Protein AF-A0A218V4H1-F1 (afdb_monomer)

Foldseek 3Di:
DDDDDDDDDDDDDDPPPPPPPLAFQAAQQLAGPVPRQNAALLLDRPDCADAQQDPPNRGNRYDPDGSGRHRDHDAFDADPVGHTPHGNPDDGDD

Secondary structure (DSSP, 8-state):
-----------SS-----------SB-TTS-BTTT-----TT--TT-S--SPPPTTT--TT--SS--TT-S----EEE-TT--EEEE-SS----

Structure (mmCIF, N/CA/C/O backbone):
data_AF-A0A218V4H1-F1
#
_entry.id   AF-A0A218V4H1-F1
#
loop_
_atom_site.group_PDB
_atom_site.id
_atom_site.type_symbol
_atom_site.label_atom_id
_atom_site.label_alt_id
_atom_site.label_comp_id
_atom_site.label_asym_id
_atom_site.label_entity_id
_atom_site.label_seq_id
_atom_site.pdbx_PDB_ins_code
_atom_site.Cartn_x
_atom_site.Cartn_y
_atom_site.Cartn_z
_atom_site.occupancy
_atom_site.B_iso_or_equiv
_atom_site.auth_seq_id
_atom_site.auth_comp_id
_atom_site.auth_asym_id
_atom_site.auth_atom_id
_atom_site.pdbx_PDB_model_num
ATOM 1 N N . MET A 1 1 ? 17.890 29.615 19.972 1.00 42.19 1 MET A N 1
ATOM 2 C CA . MET A 1 1 ? 17.080 30.598 19.223 1.00 42.19 1 MET A CA 1
ATOM 3 C C . MET A 1 1 ? 17.108 30.210 17.755 1.00 42.19 1 MET A C 1
ATOM 5 O O . MET A 1 1 ? 18.153 30.319 17.139 1.00 42.19 1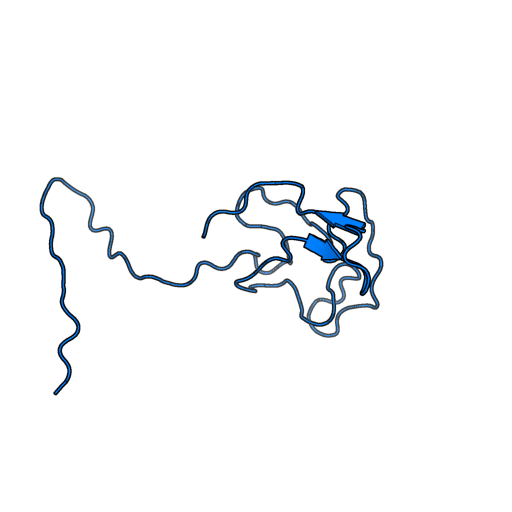 MET A O 1
ATOM 9 N N . SER A 1 2 ? 16.011 29.703 17.206 1.00 39.88 2 SER A N 1
ATOM 10 C CA . SER A 1 2 ? 15.840 29.601 15.754 1.00 39.88 2 SER A CA 1
ATOM 11 C C . SER A 1 2 ? 14.354 29.782 15.490 1.00 39.88 2 SER A C 1
ATOM 13 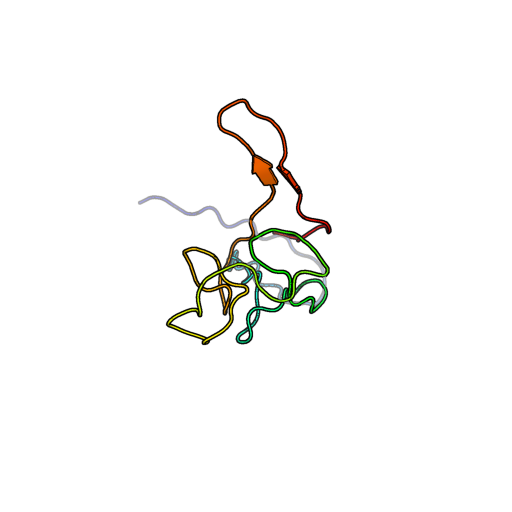O O . SER A 1 2 ? 13.531 28.945 15.853 1.00 39.88 2 SER A O 1
ATOM 15 N N . GLN A 1 3 ? 14.017 30.987 15.050 1.00 38.38 3 GLN A N 1
ATOM 16 C CA . GLN A 1 3 ? 12.659 31.488 14.923 1.00 38.38 3 GLN A CA 1
ATOM 17 C C . GLN A 1 3 ? 12.025 30.861 13.676 1.00 38.38 3 GLN A C 1
ATOM 19 O O . GLN A 1 3 ? 12.455 31.134 12.556 1.00 38.38 3 GLN A O 1
ATOM 24 N N . MET A 1 4 ? 10.994 30.032 13.858 1.00 43.66 4 MET A N 1
ATOM 25 C CA . MET A 1 4 ? 10.107 29.637 12.765 1.00 43.66 4 MET A CA 1
ATOM 26 C C . MET A 1 4 ? 9.312 30.868 12.326 1.00 43.66 4 MET A C 1
ATOM 28 O O . MET A 1 4 ? 8.497 31.403 13.078 1.00 43.66 4 MET A O 1
ATOM 32 N N . LYS A 1 5 ? 9.593 31.349 11.113 1.00 45.22 5 LYS A N 1
ATOM 33 C CA . LYS A 1 5 ? 8.923 32.509 10.526 1.00 45.22 5 LYS A CA 1
ATOM 34 C C . LYS A 1 5 ? 7.483 32.144 10.169 1.00 45.22 5 LYS A C 1
ATOM 36 O O . LYS A 1 5 ? 7.237 31.382 9.240 1.00 45.22 5 LYS A O 1
ATOM 41 N N . GLN A 1 6 ? 6.548 32.716 10.918 1.00 41.06 6 GLN A N 1
ATOM 42 C CA . GLN A 1 6 ? 5.118 32.719 10.630 1.00 41.06 6 GLN A CA 1
ATOM 43 C C . GLN A 1 6 ? 4.861 33.668 9.453 1.00 41.06 6 GLN A C 1
ATOM 45 O O . GLN A 1 6 ? 5.302 34.816 9.479 1.00 41.06 6 GLN A O 1
ATOM 50 N N . LYS A 1 7 ? 4.153 33.209 8.420 1.00 42.56 7 LYS A N 1
ATOM 51 C CA . LYS A 1 7 ? 3.569 34.096 7.408 1.00 42.56 7 LYS A CA 1
ATOM 52 C C . LYS A 1 7 ? 2.067 34.135 7.643 1.00 42.56 7 LYS A C 1
ATOM 54 O O . LYS A 1 7 ? 1.367 33.163 7.385 1.00 42.56 7 LYS A O 1
ATOM 59 N N . PHE A 1 8 ? 1.615 35.252 8.199 1.00 40.75 8 PHE A N 1
ATOM 60 C CA . PHE A 1 8 ? 0.211 35.600 8.359 1.00 40.75 8 PHE A CA 1
ATOM 61 C C . PHE A 1 8 ? -0.220 36.304 7.071 1.00 40.75 8 PHE A C 1
ATOM 63 O O . PHE A 1 8 ? 0.390 37.306 6.700 1.00 40.75 8 PHE A O 1
ATOM 70 N N . PHE A 1 9 ? -1.229 35.788 6.377 1.00 41.28 9 PHE A N 1
ATOM 71 C CA . PHE A 1 9 ? -1.870 36.523 5.290 1.00 41.28 9 PHE A CA 1
ATOM 72 C C . PHE A 1 9 ? -3.364 36.609 5.587 1.00 41.28 9 PHE A C 1
ATOM 74 O O . PHE A 1 9 ? -4.005 35.606 5.895 1.00 41.28 9 PHE A O 1
ATOM 81 N N . TYR A 1 10 ? -3.873 37.837 5.594 1.00 35.72 10 TYR A N 1
ATOM 82 C CA . TYR A 1 10 ? -5.249 38.184 5.918 1.00 35.72 10 TYR A CA 1
ATOM 83 C C . TYR A 1 10 ? -6.040 38.299 4.618 1.00 35.72 10 TYR A C 1
ATOM 85 O O . TYR A 1 10 ? -5.656 39.098 3.775 1.00 35.72 10 TYR A O 1
ATOM 93 N N . GLU A 1 11 ? -7.123 37.529 4.487 1.00 39.81 11 GLU A N 1
ATOM 94 C CA . GLU A 1 11 ? -8.437 38.038 4.070 1.00 39.81 11 GLU A CA 1
ATOM 95 C C . GLU A 1 11 ? -9.518 36.936 4.159 1.00 39.81 11 GLU A C 1
ATOM 97 O O . GLU A 1 11 ? -9.386 35.849 3.611 1.00 39.81 11 GLU A O 1
ATOM 102 N N . SER A 1 12 ? -10.615 37.267 4.854 1.00 44.97 12 SER A N 1
ATOM 103 C CA . SER A 1 12 ? -11.971 36.708 4.683 1.00 44.97 12 SER A CA 1
ATOM 104 C C . SER A 1 12 ? -12.284 35.256 5.131 1.00 44.97 12 SER A C 1
ATOM 106 O O . SER A 1 12 ? -12.345 34.322 4.344 1.00 44.97 12 SER A O 1
ATOM 108 N N . LYS A 1 13 ? -12.704 35.126 6.403 1.00 47.12 13 LYS A N 1
ATOM 109 C CA . LYS A 1 13 ? -13.811 34.256 6.893 1.00 47.12 13 LYS A CA 1
ATOM 110 C C . LYS A 1 13 ? -13.717 32.713 6.922 1.00 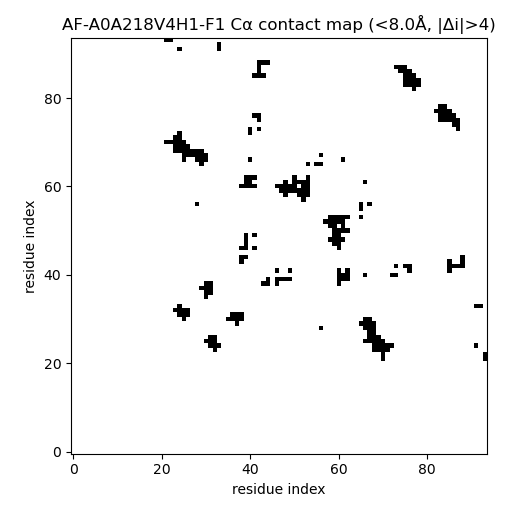47.12 13 LYS A C 1
ATOM 112 O O . LYS A 1 13 ? -14.750 32.076 7.091 1.00 47.12 13 LYS A O 1
ATOM 117 N N . THR A 1 14 ? -12.537 32.103 6.999 1.00 43.56 14 THR A N 1
ATOM 118 C CA . THR A 1 14 ? -12.407 30.761 7.618 1.00 43.56 14 THR A CA 1
ATOM 119 C C . THR A 1 14 ? -11.011 30.586 8.200 1.00 43.56 14 THR A C 1
ATOM 121 O O . THR A 1 14 ? -10.023 30.773 7.499 1.00 43.56 14 THR A O 1
ATOM 124 N N . ILE A 1 15 ? -10.914 30.236 9.484 1.00 45.72 15 ILE A N 1
ATOM 125 C CA . ILE A 1 15 ? -9.644 29.921 10.150 1.00 45.72 15 ILE A CA 1
ATOM 126 C C . ILE A 1 15 ? -9.159 28.564 9.611 1.00 45.72 15 ILE A C 1
ATOM 128 O O . ILE A 1 15 ? -9.397 27.523 10.216 1.00 45.72 15 ILE A O 1
ATOM 132 N N . PHE A 1 16 ? -8.501 28.554 8.451 1.00 45.06 16 PHE A N 1
ATOM 133 C CA . PHE A 1 16 ? -7.678 27.421 8.036 1.00 45.06 16 PHE A CA 1
ATOM 134 C C . PHE A 1 16 ? -6.310 27.585 8.688 1.00 45.06 16 PHE A C 1
ATOM 136 O O . PHE A 1 16 ? -5.419 28.263 8.180 1.00 45.06 16 PHE A O 1
ATOM 143 N N . 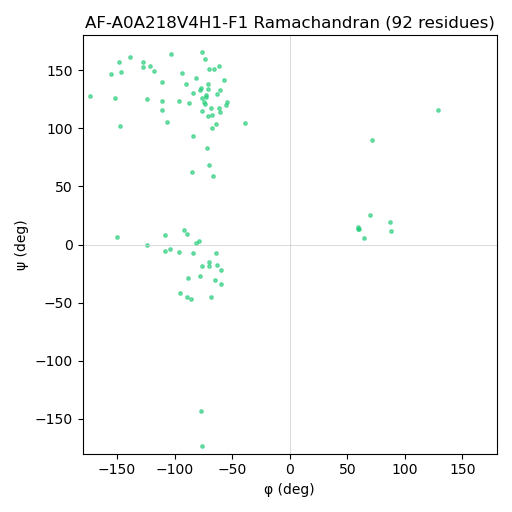VAL A 1 17 ? -6.146 26.966 9.857 1.00 49.44 17 VAL A N 1
ATOM 144 C CA . VAL A 1 17 ? -4.811 26.697 10.383 1.00 49.44 17 VAL A CA 1
ATOM 145 C C . VAL A 1 17 ? -4.165 25.726 9.396 1.00 49.44 17 VAL A C 1
ATOM 147 O O . VAL A 1 17 ? -4.511 24.546 9.391 1.00 49.44 17 VAL A O 1
ATOM 150 N N . LEU A 1 18 ? -3.249 26.202 8.547 1.00 54.59 18 LEU A N 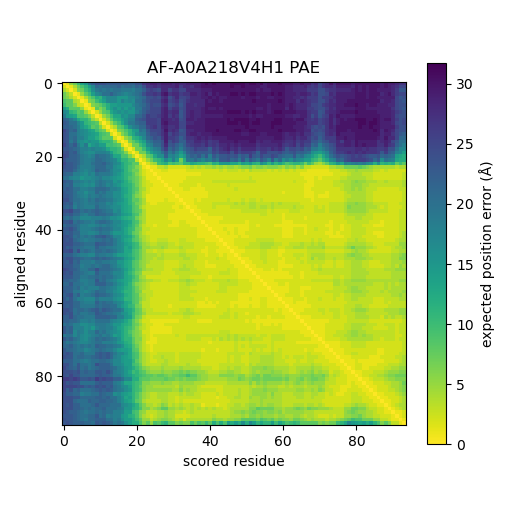1
ATOM 151 C CA . LEU A 1 18 ? -2.366 25.339 7.757 1.00 54.59 18 LEU A CA 1
ATOM 152 C C . LEU A 1 18 ? -1.362 24.671 8.705 1.00 54.59 18 LEU A C 1
ATOM 154 O O . LEU A 1 18 ? -0.164 24.946 8.707 1.00 54.59 18 LEU A O 1
ATOM 158 N N . PHE A 1 19 ? -1.872 23.773 9.547 1.00 47.00 19 PHE A N 1
ATOM 159 C CA . PHE A 1 19 ? -1.090 22.647 10.007 1.00 47.00 19 PHE A CA 1
ATOM 160 C C . PHE A 1 19 ? -0.733 21.877 8.742 1.00 47.00 19 PHE A C 1
ATOM 162 O O . PHE A 1 19 ? -1.610 21.275 8.127 1.00 47.00 19 PHE A O 1
ATOM 169 N N . HIS A 1 20 ? 0.548 21.826 8.391 1.00 51.72 20 HIS A N 1
ATOM 170 C CA . HIS A 1 20 ? 1.081 20.765 7.541 1.00 51.72 20 HIS A CA 1
ATOM 171 C C . HIS A 1 20 ? 1.008 19.434 8.322 1.00 51.72 20 HIS A C 1
ATOM 173 O O . HIS A 1 20 ? 2.008 18.785 8.635 1.00 51.72 20 HIS A O 1
ATOM 179 N N . ARG A 1 21 ? -0.204 19.037 8.734 1.00 52.12 21 ARG A N 1
ATOM 180 C CA . ARG A 1 21 ? -0.504 17.675 9.151 1.00 52.12 21 ARG A CA 1
ATOM 181 C C . ARG A 1 21 ? -0.365 16.894 7.867 1.00 52.12 21 ARG A C 1
ATOM 183 O O . ARG A 1 21 ? -1.280 16.939 7.063 1.00 52.12 21 ARG A O 1
ATOM 190 N N . SER A 1 22 ? 0.777 16.224 7.702 1.00 58.12 22 SER A N 1
ATOM 191 C CA . SER A 1 22 ? 0.944 15.146 6.725 1.00 58.12 22 SER A CA 1
ATOM 192 C C . SER A 1 22 ? -0.361 14.349 6.724 1.00 58.12 22 SER A C 1
ATOM 194 O O . SER A 1 22 ? -0.721 13.715 7.733 1.00 58.12 22 SER A O 1
ATOM 196 N N . THR A 1 23 ? -1.146 14.561 5.670 1.00 79.88 23 THR A N 1
ATOM 197 C CA . THR A 1 23 ? -2.497 14.036 5.587 1.00 79.88 23 THR A CA 1
ATOM 198 C C . THR A 1 23 ? -2.324 12.540 5.393 1.00 79.88 23 THR A C 1
ATOM 200 O O . THR A 1 23 ? -1.432 12.076 4.679 1.00 79.88 23 THR A O 1
ATOM 203 N N . LYS A 1 24 ? -3.077 11.742 6.149 1.00 90.50 24 LYS A N 1
ATOM 204 C CA . LYS A 1 24 ? -3.081 10.302 5.888 1.00 90.50 24 LYS A CA 1
ATOM 205 C C . LYS A 1 24 ? -3.496 10.122 4.428 1.00 90.50 24 LYS A C 1
ATOM 207 O O . LYS A 1 24 ? -4.354 10.859 3.961 1.00 90.50 24 LYS A O 1
ATOM 212 N N . LYS A 1 25 ? -2.898 9.171 3.722 1.00 93.31 25 LYS A N 1
ATOM 213 C CA . LYS A 1 25 ? -3.326 8.829 2.358 1.00 93.31 25 LYS A CA 1
ATOM 214 C C . LYS A 1 25 ? -4.413 7.775 2.386 1.00 93.31 25 LYS A C 1
ATOM 216 O O . LYS A 1 25 ? -5.283 7.770 1.528 1.00 93.31 25 LYS A O 1
ATOM 221 N N . TYR A 1 26 ? -4.391 6.946 3.425 1.00 95.31 26 TYR A N 1
ATOM 222 C CA . TYR A 1 26 ? -5.332 5.863 3.626 1.00 95.31 26 TYR A CA 1
ATOM 223 C C . TYR A 1 26 ? -6.160 6.039 4.900 1.00 95.31 26 TYR A C 1
ATOM 225 O O . TYR A 1 26 ? -5.693 6.576 5.913 1.00 95.31 26 TYR A O 1
ATOM 233 N N . ASP A 1 27 ? -7.383 5.527 4.861 1.00 94.19 27 ASP A N 1
ATOM 234 C CA . ASP A 1 27 ? -8.287 5.421 5.994 1.00 94.19 27 ASP A CA 1
ATOM 235 C C . ASP A 1 27 ? -7.897 4.263 6.940 1.00 94.19 27 ASP A C 1
ATOM 237 O O . ASP A 1 27 ? -6.856 3.610 6.807 1.00 94.19 27 ASP A O 1
ATOM 241 N N . LYS A 1 28 ? -8.744 3.988 7.936 1.00 95.31 28 LYS A N 1
ATOM 242 C CA . LYS A 1 28 ? -8.530 2.889 8.893 1.00 95.31 28 LYS A CA 1
ATOM 243 C C . LYS A 1 28 ? -8.691 1.487 8.289 1.00 95.31 28 LYS A C 1
ATOM 245 O O . LYS A 1 28 ? -8.215 0.532 8.894 1.00 95.31 28 LYS A O 1
ATOM 250 N N . HIS A 1 29 ? -9.340 1.361 7.137 1.00 94.56 29 HIS A N 1
ATOM 251 C CA . HIS A 1 29 ? -9.570 0.106 6.424 1.00 94.56 29 HIS A CA 1
ATOM 252 C C . HIS A 1 29 ? -8.534 -0.151 5.320 1.00 94.56 29 HIS A C 1
ATOM 254 O O . HIS A 1 29 ? -8.511 -1.243 4.763 1.00 94.56 29 HIS A O 1
ATOM 260 N N . GLY A 1 30 ? -7.650 0.814 5.050 1.00 94.44 30 GLY A N 1
ATOM 261 C CA . GLY A 1 30 ? -6.661 0.725 3.979 1.00 94.44 30 GLY A CA 1
ATOM 262 C C . GLY A 1 30 ? -7.189 1.212 2.630 1.00 94.44 30 GLY A C 1
ATOM 263 O O . GLY A 1 30 ? -6.593 0.888 1.616 1.00 94.44 30 GLY A O 1
ATOM 264 N N . ARG A 1 31 ? -8.268 1.998 2.598 1.00 95.69 31 ARG A N 1
ATOM 265 C CA . ARG A 1 31 ? -8.782 2.659 1.388 1.00 95.69 31 ARG A CA 1
ATOM 266 C C . ARG A 1 31 ? -8.218 4.058 1.259 1.00 95.69 31 ARG A C 1
ATOM 268 O O . ARG A 1 31 ? -7.968 4.713 2.269 1.00 95.69 31 ARG A O 1
ATOM 275 N N . LEU A 1 32 ? -8.015 4.518 0.038 1.00 94.31 32 LEU A N 1
ATOM 276 C CA . LEU A 1 32 ? -7.471 5.846 -0.218 1.00 94.31 32 LEU A CA 1
ATOM 277 C C . LEU A 1 32 ? -8.473 6.940 0.113 1.00 94.31 32 LEU A C 1
ATOM 279 O O . LEU A 1 32 ? -9.638 6.846 -0.237 1.00 94.31 32 LEU A O 1
ATOM 283 N N . LEU A 1 33 ? -8.010 8.017 0.739 1.00 92.88 33 LEU A N 1
ATOM 284 C CA . LEU A 1 33 ? -8.886 9.121 1.133 1.00 92.88 33 LEU A CA 1
ATOM 285 C C . LEU A 1 33 ? -9.301 10.025 -0.031 1.00 92.88 33 LEU A C 1
ATOM 287 O O . LEU A 1 33 ? -10.254 10.782 0.111 1.00 92.88 33 LEU A O 1
ATOM 291 N N . CYS A 1 34 ? -8.586 9.994 -1.159 1.00 90.19 34 CYS A N 1
ATOM 292 C CA . CYS A 1 34 ? -8.909 10.844 -2.305 1.00 90.19 34 CYS A CA 1
ATOM 293 C C . CYS A 1 34 ? -10.099 10.329 -3.127 1.00 90.19 34 CYS A C 1
ATOM 295 O O . CYS A 1 34 ? -10.761 11.129 -3.785 1.00 90.19 34 CYS A O 1
ATOM 297 N N . ASN A 1 35 ? -10.358 9.019 -3.116 1.00 90.56 35 ASN A N 1
ATOM 298 C CA . ASN A 1 35 ? -11.349 8.376 -3.985 1.00 90.56 35 ASN A CA 1
ATOM 299 C C . ASN A 1 35 ? -12.002 7.113 -3.385 1.00 90.56 35 ASN A C 1
ATOM 301 O O . ASN A 1 35 ? -12.726 6.419 -4.091 1.00 90.56 35 ASN A O 1
ATOM 305 N N . ASP A 1 36 ? -11.731 6.791 -2.117 1.00 93.25 36 ASP A N 1
ATOM 306 C CA . ASP A 1 36 ? -12.243 5.621 -1.388 1.00 93.25 36 ASP A CA 1
ATOM 307 C C . ASP A 1 36 ? -11.893 4.246 -2.000 1.00 93.25 36 ASP A C 1
ATOM 309 O O . ASP A 1 36 ? -12.452 3.219 -1.598 1.00 93.25 36 ASP A O 1
ATOM 313 N N . ILE A 1 37 ? -10.927 4.187 -2.927 1.00 94.50 37 ILE A N 1
ATOM 314 C CA . ILE A 1 37 ? -10.513 2.943 -3.590 1.00 94.50 37 ILE A CA 1
ATOM 315 C C . ILE A 1 37 ? -9.632 2.097 -2.660 1.00 94.50 37 ILE A C 1
ATOM 317 O O . ILE A 1 37 ? -8.680 2.582 -2.042 1.00 94.50 37 ILE A O 1
ATOM 321 N N . ASP A 1 38 ? -9.918 0.793 -2.594 1.00 95.31 38 ASP A N 1
ATOM 322 C CA . ASP A 1 38 ? -9.102 -0.207 -1.893 1.00 95.31 38 ASP A CA 1
ATOM 323 C C . ASP A 1 38 ? -7.949 -0.720 -2.780 1.00 95.31 38 ASP A C 1
ATOM 325 O O . ASP A 1 38 ? -7.892 -1.902 -3.147 1.00 95.31 38 ASP A O 1
ATOM 329 N N . LEU A 1 39 ? -7.043 0.193 -3.154 1.00 96.06 39 LEU A N 1
ATOM 330 C CA . LEU A 1 39 ? -5.922 -0.111 -4.045 1.00 96.06 39 LEU A CA 1
ATOM 331 C C . LEU A 1 39 ? -4.864 -0.953 -3.323 1.00 96.06 39 LEU A C 1
ATOM 333 O O . LEU A 1 39 ? -4.377 -0.575 -2.255 1.00 96.06 39 LEU A O 1
ATOM 337 N N . CYS A 1 40 ? -4.500 -2.088 -3.918 1.00 96.94 40 CYS A N 1
ATOM 338 C CA . CYS A 1 40 ? -3.406 -2.924 -3.434 1.00 96.94 40 CYS A CA 1
ATOM 339 C C . CYS A 1 40 ? -2.057 -2.202 -3.564 1.00 96.94 40 CYS A C 1
ATOM 341 O O . CYS A 1 40 ? -1.847 -1.437 -4.497 1.00 96.94 40 CYS A O 1
ATOM 343 N N . ASP A 1 41 ? -1.100 -2.507 -2.690 1.00 96.12 41 ASP A N 1
ATOM 344 C CA . ASP A 1 41 ? 0.261 -1.961 -2.797 1.00 96.12 41 ASP A CA 1
ATOM 345 C C . ASP A 1 41 ? 1.025 -2.403 -4.055 1.00 96.12 41 ASP A C 1
ATOM 347 O O . ASP A 1 41 ? 2.093 -1.870 -4.325 1.00 96.12 41 ASP A O 1
ATOM 351 N N . CYS A 1 42 ? 0.479 -3.335 -4.844 1.00 95.56 42 CYS A N 1
ATOM 352 C CA . CYS A 1 42 ? 0.986 -3.653 -6.179 1.00 95.56 42 CYS A CA 1
ATOM 353 C C . CYS A 1 42 ? 0.504 -2.684 -7.269 1.00 95.56 42 CYS A C 1
ATOM 355 O O . CYS A 1 42 ? 0.819 -2.905 -8.429 1.00 95.56 42 CYS A O 1
ATOM 357 N N . LEU A 1 43 ? -0.285 -1.667 -6.906 1.00 96.06 43 LEU A N 1
ATOM 358 C CA . LEU A 1 43 ? -0.817 -0.610 -7.772 1.00 96.06 43 LEU A CA 1
ATOM 359 C C . LEU A 1 43 ? -1.798 -1.049 -8.876 1.00 96.06 43 LEU A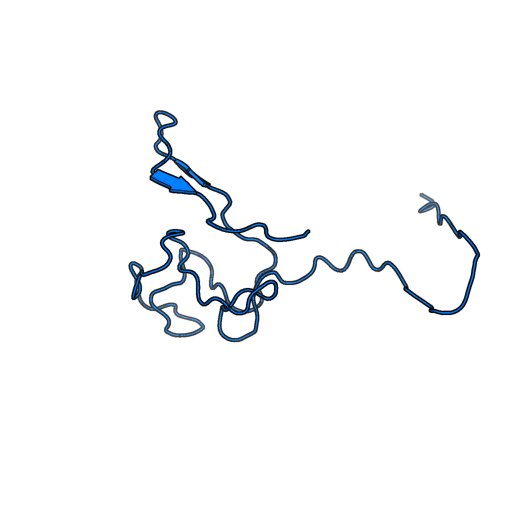 C 1
ATOM 361 O O . LEU A 1 43 ? -2.306 -0.213 -9.614 1.00 96.06 43 LEU A O 1
ATOM 365 N N . GLU A 1 44 ? -2.175 -2.326 -8.900 1.00 95.19 44 GLU A N 1
ATOM 366 C CA . GLU A 1 44 ? -3.182 -2.876 -9.811 1.00 95.19 44 GLU A CA 1
ATOM 367 C C . GLU A 1 44 ? -4.612 -2.681 -9.265 1.00 95.19 44 GLU A C 1
ATOM 369 O O . GLU A 1 44 ? -4.901 -3.023 -8.108 1.00 95.19 44 GLU A O 1
ATOM 374 N N . ILE A 1 45 ? -5.518 -2.160 -10.102 1.00 92.25 45 ILE A N 1
ATOM 375 C CA . ILE A 1 45 ? -6.876 -1.738 -9.704 1.00 92.25 45 ILE A CA 1
ATOM 376 C C . ILE A 1 45 ? -7.736 -2.947 -9.322 1.00 92.25 45 ILE A C 1
ATOM 378 O O . ILE A 1 45 ? -8.383 -2.949 -8.271 1.00 92.25 45 ILE A O 1
ATOM 382 N N . ASP A 1 46 ? -7.687 -4.001 -10.136 1.00 93.50 46 ASP A N 1
ATOM 383 C CA . ASP A 1 46 ? -8.529 -5.195 -9.984 1.00 93.50 46 ASP A CA 1
ATOM 384 C C . ASP A 1 46 ? -7.871 -6.292 -9.129 1.00 93.50 46 ASP A C 1
ATOM 386 O O . ASP A 1 46 ? -8.339 -7.431 -9.050 1.00 93.50 46 ASP A O 1
ATOM 390 N N . CYS A 1 47 ? -6.776 -5.964 -8.437 1.00 95.69 47 CYS A N 1
ATOM 391 C CA . CYS A 1 47 ? -6.066 -6.926 -7.610 1.00 95.69 47 CYS A CA 1
ATOM 392 C C . CYS A 1 47 ? -6.895 -7.337 -6.388 1.00 95.69 47 CYS A C 1
ATOM 394 O O . CYS A 1 47 ? -7.159 -6.537 -5.486 1.00 95.69 47 CYS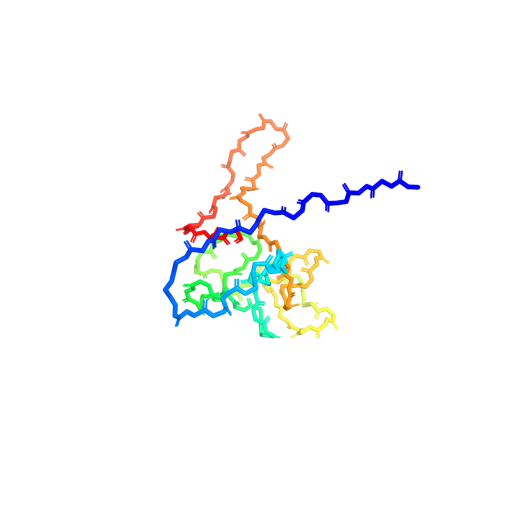 A O 1
ATOM 396 N N . LEU A 1 48 ? -7.236 -8.625 -6.299 1.00 95.00 48 LEU A N 1
ATOM 397 C CA . LEU A 1 48 ? -7.927 -9.212 -5.143 1.00 95.00 48 LEU A CA 1
ATOM 398 C C . LEU A 1 48 ? -7.038 -9.290 -3.884 1.00 95.00 48 LEU A C 1
ATOM 400 O O . LEU A 1 48 ? -7.546 -9.446 -2.773 1.00 95.00 48 LEU A O 1
ATOM 404 N N . GLY A 1 49 ? -5.724 -9.129 -4.049 1.00 96.25 49 GLY A N 1
ATOM 405 C CA . GLY A 1 49 ? -4.705 -9.202 -3.006 1.00 96.25 49 GLY A CA 1
ATOM 406 C C . GLY A 1 49 ? -3.585 -10.157 -3.411 1.00 96.25 49 GLY A C 1
ATOM 407 O O . GLY A 1 49 ? -3.819 -11.352 -3.566 1.00 96.25 49 GLY A O 1
ATOM 408 N N . CYS A 1 50 ? -2.377 -9.626 -3.589 1.00 96.62 50 CYS A N 1
ATOM 409 C CA . CYS A 1 50 ? -1.198 -10.375 -4.037 1.00 96.62 50 CYS A CA 1
ATOM 410 C C . CYS A 1 50 ? -0.155 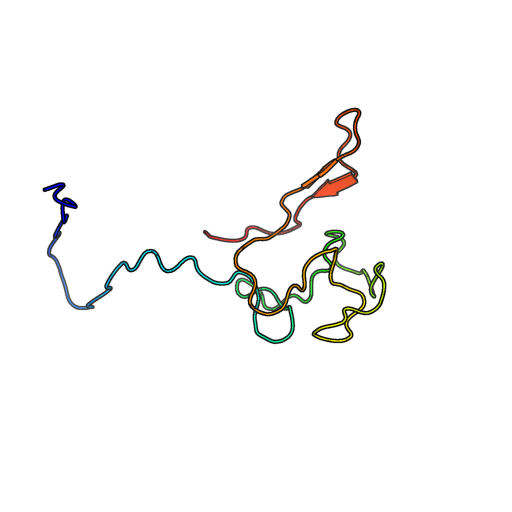-10.604 -2.932 1.00 96.62 50 CYS A C 1
ATOM 412 O O . CYS A 1 50 ? 0.840 -11.287 -3.160 1.00 96.62 50 CYS A O 1
ATOM 414 N N . PHE A 1 51 ? -0.358 -10.029 -1.746 1.00 95.88 51 PHE A N 1
ATOM 415 C CA . PHE A 1 51 ? 0.556 -10.151 -0.616 1.00 95.88 51 PHE A CA 1
ATOM 416 C C . PHE A 1 51 ? 0.033 -11.139 0.427 1.00 95.88 51 PHE A C 1
ATOM 418 O O . PHE A 1 51 ? -1.151 -11.482 0.46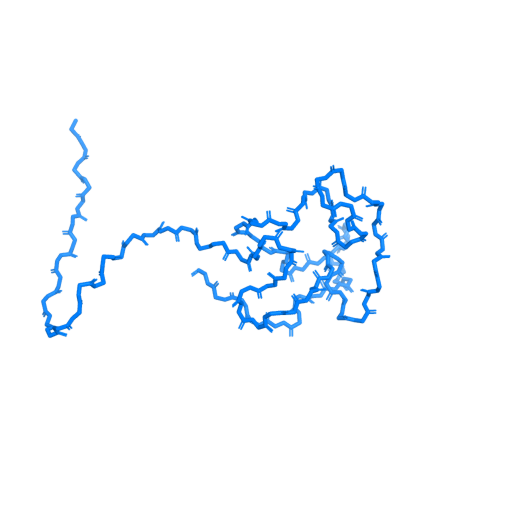6 1.00 95.88 51 PHE A O 1
ATOM 425 N N . TYR A 1 52 ? 0.929 -11.573 1.314 1.00 95.62 52 TYR A N 1
ATOM 426 C CA . TYR A 1 52 ? 0.541 -12.343 2.491 1.00 95.62 52 TYR A CA 1
ATOM 427 C C . TYR A 1 52 ? -0.393 -11.536 3.411 1.00 95.62 52 TYR A C 1
ATOM 429 O O . TYR A 1 52 ? -0.315 -10.303 3.435 1.00 95.62 52 TYR A O 1
ATOM 437 N N . PRO A 1 53 ? -1.248 -12.211 4.204 1.00 96.31 53 PRO A N 1
ATOM 438 C CA . PRO A 1 53 ? -2.148 -11.538 5.131 1.00 96.31 53 PRO A CA 1
ATOM 439 C C . PRO A 1 53 ? -1.400 -10.596 6.074 1.00 96.31 53 PRO A C 1
ATOM 441 O O . PRO A 1 53 ? -0.498 -10.997 6.813 1.00 96.31 53 PRO A O 1
ATOM 444 N N . CYS A 1 54 ? -1.790 -9.324 6.062 1.00 97.50 54 CYS A N 1
ATOM 445 C CA . CYS A 1 54 ? -1.192 -8.313 6.920 1.00 97.50 54 CYS A CA 1
ATOM 446 C C . CYS A 1 54 ? -1.431 -8.639 8.401 1.00 97.50 54 CYS A C 1
ATOM 448 O O . CYS A 1 54 ? -2.574 -8.765 8.833 1.00 97.50 54 CYS A O 1
ATOM 450 N N . SER A 1 55 ? -0.386 -8.633 9.228 1.00 95.38 55 SER A N 1
ATOM 451 C CA . SER A 1 55 ? -0.508 -8.888 10.673 1.00 95.38 55 SER A CA 1
ATOM 452 C C . SER A 1 55 ? -1.351 -7.855 11.441 1.00 95.38 55 SER A C 1
ATOM 454 O O . SER A 1 55 ? -1.782 -8.131 12.557 1.00 95.38 55 SER A O 1
ATOM 456 N N . LYS A 1 56 ? -1.595 -6.665 10.867 1.00 96.00 56 LYS A N 1
ATOM 457 C CA . LYS A 1 56 ? -2.362 -5.579 11.508 1.00 96.00 56 LYS A CA 1
ATOM 458 C C . LYS A 1 56 ? -3.842 -5.553 11.124 1.00 96.00 56 LYS A C 1
ATOM 460 O O . LYS A 1 56 ? -4.676 -5.280 11.978 1.00 96.00 56 LYS A O 1
ATOM 465 N N . CYS A 1 57 ? -4.166 -5.764 9.848 1.00 96.19 57 CYS A N 1
ATOM 466 C CA . CYS A 1 57 ? -5.539 -5.649 9.332 1.00 96.19 57 CYS A CA 1
ATOM 467 C C . CYS A 1 57 ? -6.050 -6.914 8.630 1.00 96.19 57 CYS A C 1
ATOM 469 O O . CYS A 1 57 ? -7.181 -6.923 8.155 1.00 96.19 57 CYS A O 1
ATOM 471 N N . ASN A 1 58 ? -5.226 -7.963 8.551 1.00 96.12 58 ASN A N 1
ATOM 472 C CA . ASN A 1 58 ? -5.517 -9.246 7.910 1.00 96.12 58 ASN A CA 1
ATOM 473 C C . ASN A 1 58 ? -5.860 -9.167 6.407 1.00 96.12 58 ASN A C 1
ATOM 475 O O . ASN A 1 58 ? -6.361 -10.127 5.832 1.00 96.12 58 ASN A O 1
ATOM 479 N N . SER A 1 59 ? -5.599 -8.025 5.765 1.00 96.25 59 SER A N 1
ATOM 480 C CA . SER A 1 59 ? -5.772 -7.828 4.323 1.00 96.25 59 SER A CA 1
ATOM 481 C C . SER A 1 59 ? -4.574 -8.374 3.546 1.00 96.25 59 SER A C 1
ATOM 483 O O . SER A 1 59 ? -3.433 -8.175 3.961 1.00 96.25 59 SER A O 1
ATOM 485 N N . ASN A 1 60 ? -4.831 -8.951 2.372 1.00 97.12 60 ASN A N 1
ATOM 486 C CA . ASN A 1 60 ? -3.811 -9.430 1.425 1.00 97.12 60 ASN A CA 1
ATOM 487 C C . ASN A 1 60 ? -3.360 -8.344 0.427 1.00 97.12 60 ASN A C 1
ATOM 489 O O . ASN A 1 60 ? -2.697 -8.628 -0.568 1.00 97.12 60 ASN A O 1
ATOM 493 N N . LYS A 1 61 ? -3.776 -7.093 0.650 1.00 97.44 61 LYS A N 1
ATOM 494 C CA . LYS A 1 61 ? -3.492 -5.948 -0.230 1.00 97.44 61 LYS A CA 1
ATOM 495 C C . LYS A 1 61 ? -2.406 -5.012 0.312 1.00 97.44 61 LYS A C 1
ATOM 497 O O . LYS A 1 61 ? -2.076 -4.023 -0.331 1.00 97.44 61 LYS A O 1
ATOM 502 N N . CYS A 1 62 ? -1.901 -5.270 1.517 1.00 97.31 62 CYS A N 1
ATOM 503 C CA . CYS A 1 62 ? -0.805 -4.489 2.090 1.00 97.31 62 CYS A CA 1
ATOM 504 C C . CYS A 1 62 ? 0.531 -5.111 1.695 1.00 97.31 62 CYS A C 1
ATOM 506 O O . CYS A 1 62 ? 0.672 -6.326 1.778 1.00 97.31 62 CYS A O 1
ATOM 508 N N . GLY A 1 63 ? 1.501 -4.279 1.339 1.00 94.44 63 GLY A N 1
ATOM 509 C CA . GLY A 1 63 ? 2.885 -4.674 1.146 1.00 94.44 63 GLY A CA 1
ATOM 510 C C . GLY A 1 63 ? 3.606 -4.862 2.491 1.00 94.44 63 GLY A C 1
ATOM 511 O O . GLY A 1 63 ? 3.001 -5.311 3.470 1.00 94.44 63 GLY A O 1
ATOM 512 N N . PRO A 1 64 ? 4.898 -4.495 2.583 1.00 93.56 64 PRO A N 1
ATOM 513 C CA . PRO A 1 64 ? 5.680 -4.639 3.816 1.00 93.56 64 PRO A CA 1
ATOM 514 C C . PRO A 1 64 ? 5.107 -3.853 5.005 1.00 93.56 64 PRO A C 1
ATOM 516 O O . PRO A 1 64 ? 5.177 -4.299 6.151 1.00 93.56 64 PRO A O 1
ATOM 519 N N . GLU A 1 65 ? 4.507 -2.691 4.736 1.00 95.38 65 GLU A N 1
ATOM 520 C CA . GLU A 1 65 ? 3.815 -1.881 5.733 1.00 95.38 65 GLU A CA 1
ATOM 521 C C . GLU A 1 65 ? 2.305 -1.866 5.491 1.00 95.38 65 GLU A C 1
ATOM 523 O O . GLU A 1 65 ? 1.820 -1.732 4.371 1.00 95.38 65 GLU A O 1
ATOM 528 N N . CYS A 1 66 ? 1.538 -1.946 6.579 1.00 96.94 66 CYS A N 1
ATOM 529 C CA . CYS A 1 66 ? 0.083 -1.869 6.518 1.00 96.94 66 CYS A CA 1
ATOM 530 C C . CYS A 1 66 ? -0.393 -0.533 5.924 1.00 96.94 66 CYS A C 1
ATOM 532 O O . CYS A 1 66 ? 0.024 0.535 6.377 1.00 96.94 66 CYS A O 1
ATOM 534 N N . ARG A 1 67 ? -1.341 -0.601 4.981 1.00 96.38 67 ARG A N 1
ATOM 535 C CA . ARG A 1 67 ? -1.985 0.574 4.372 1.00 96.38 67 ARG A CA 1
ATOM 536 C C . ARG A 1 67 ? -2.811 1.378 5.377 1.00 96.38 67 ARG A C 1
ATOM 538 O O . ARG A 1 67 ? -2.895 2.595 5.266 1.00 96.38 67 ARG A O 1
ATOM 545 N N . CYS A 1 68 ? -3.393 0.741 6.393 1.00 96.25 68 CYS A N 1
ATOM 546 C CA . CYS A 1 68 ? -4.291 1.404 7.341 1.00 96.25 68 CYS A CA 1
ATOM 547 C C . CYS A 1 68 ? -3.639 2.628 8.011 1.00 96.25 68 CYS A C 1
ATOM 549 O O . CYS A 1 68 ? -2.664 2.504 8.752 1.00 96.25 68 CYS A O 1
ATOM 551 N N . ASN A 1 69 ? -4.247 3.803 7.829 1.00 94.44 69 ASN A N 1
ATOM 552 C CA . ASN A 1 69 ? -3.819 5.098 8.365 1.00 94.44 69 ASN A CA 1
ATOM 553 C C . ASN A 1 69 ? -2.421 5.577 7.934 1.00 94.44 69 ASN A C 1
ATOM 555 O O . ASN A 1 69 ? -1.905 6.521 8.550 1.00 94.44 69 ASN A O 1
ATOM 559 N N . ARG A 1 70 ? -1.795 4.965 6.920 1.00 93.94 70 ARG A N 1
ATOM 560 C CA . ARG A 1 70 ? -0.471 5.410 6.473 1.00 93.94 70 ARG A CA 1
ATOM 561 C C . ARG A 1 70 ? -0.556 6.730 5.704 1.00 93.94 70 ARG A C 1
ATOM 563 O O . ARG A 1 70 ? -1.612 7.141 5.222 1.00 93.94 70 ARG A O 1
ATOM 570 N N . LYS A 1 71 ? 0.579 7.418 5.629 1.00 93.50 71 LYS A N 1
ATOM 571 C CA . LYS A 1 71 ? 0.718 8.802 5.138 1.00 93.50 71 LYS A CA 1
ATOM 572 C C . LYS A 1 71 ? 1.407 8.915 3.779 1.00 93.50 71 LYS A C 1
ATOM 574 O O . LYS A 1 71 ? 1.711 10.019 3.351 1.00 93.50 71 LYS A O 1
ATOM 579 N N . TRP A 1 72 ? 1.639 7.787 3.124 1.00 93.69 72 TRP A N 1
ATOM 580 C CA . TRP A 1 72 ? 2.340 7.698 1.851 1.00 93.69 72 TRP A CA 1
ATOM 581 C C . TRP A 1 72 ? 1.633 6.688 0.937 1.00 93.69 72 TRP A C 1
ATOM 583 O O . TRP A 1 72 ? 0.846 5.864 1.411 1.00 93.69 72 TRP A O 1
ATOM 593 N N . VAL A 1 73 ? 1.889 6.762 -0.364 1.00 93.75 73 VAL A N 1
ATOM 594 C CA . VAL A 1 73 ? 1.483 5.787 -1.389 1.00 93.75 73 VAL A CA 1
ATOM 595 C C . VAL A 1 73 ? 2.730 5.387 -2.178 1.00 93.75 73 VAL A C 1
ATOM 597 O O . VAL A 1 73 ? 3.723 6.104 -2.121 1.00 93.75 73 VAL A O 1
ATOM 600 N N . TYR A 1 74 ? 2.717 4.222 -2.823 1.00 94.25 74 TYR A N 1
ATOM 601 C CA . TYR A 1 74 ? 3.737 3.941 -3.832 1.00 94.25 74 TYR A CA 1
ATOM 602 C C . TYR A 1 74 ? 3.348 4.699 -5.097 1.00 94.25 74 TYR A C 1
ATOM 604 O O . TYR A 1 74 ? 2.184 4.639 -5.486 1.00 94.25 74 TYR A O 1
ATOM 612 N N . ASP A 1 75 ? 4.300 5.395 -5.708 1.00 92.56 75 ASP A N 1
ATOM 613 C CA . ASP A 1 75 ? 4.061 6.106 -6.966 1.00 92.56 75 ASP A CA 1
ATOM 614 C C . ASP A 1 75 ? 4.255 5.161 -8.157 1.00 92.56 75 ASP A C 1
ATOM 616 O O . ASP A 1 75 ? 3.386 5.056 -9.019 1.00 92.56 75 ASP A O 1
ATOM 620 N N . THR A 1 76 ? 5.356 4.404 -8.146 1.00 94.69 76 THR A N 1
ATOM 621 C CA . THR A 1 76 ? 5.730 3.471 -9.214 1.00 94.69 76 THR A CA 1
ATOM 622 C C . THR A 1 76 ? 6.451 2.256 -8.630 1.00 94.69 76 THR A C 1
ATOM 624 O O . THR A 1 76 ? 7.142 2.354 -7.613 1.00 94.69 76 THR A O 1
ATOM 627 N N . ILE A 1 77 ? 6.292 1.100 -9.273 1.00 94.31 77 ILE A N 1
ATOM 628 C CA . ILE A 1 77 ? 7.056 -0.125 -9.028 1.00 94.31 77 ILE A CA 1
ATOM 629 C C . ILE A 1 77 ? 7.945 -0.358 -10.245 1.00 94.31 77 ILE A C 1
ATOM 631 O O . ILE A 1 77 ? 7.437 -0.476 -11.359 1.00 94.31 77 ILE A O 1
ATOM 635 N N . GLU A 1 78 ? 9.255 -0.453 -10.031 1.00 95.88 78 GLU A N 1
ATOM 636 C CA . GLU A 1 78 ? 10.259 -0.568 -11.094 1.00 95.88 78 GLU A CA 1
ATOM 637 C C . GLU A 1 78 ? 11.185 -1.770 -10.860 1.00 95.88 78 GLU A C 1
ATOM 639 O O . GLU A 1 78 ? 11.395 -2.200 -9.720 1.00 95.88 78 GLU A O 1
ATOM 644 N N . THR A 1 79 ? 11.742 -2.325 -11.938 1.00 94.81 79 THR A N 1
ATOM 645 C CA . THR A 1 79 ? 12.817 -3.325 -11.867 1.00 94.81 79 THR A CA 1
ATOM 646 C C . THR A 1 79 ? 14.153 -2.662 -11.524 1.00 94.81 79 THR A C 1
ATOM 648 O O . THR A 1 79 ? 14.331 -1.456 -11.674 1.00 94.81 79 THR A O 1
ATOM 651 N N . GLU A 1 80 ? 15.154 -3.460 -11.144 1.00 95.12 80 GLU A N 1
ATOM 652 C CA . GLU A 1 80 ? 16.531 -2.969 -10.965 1.00 95.12 80 GLU A CA 1
ATOM 653 C C . GLU A 1 80 ? 17.127 -2.363 -12.252 1.00 95.12 80 GLU A C 1
ATOM 655 O O . GLU A 1 80 ? 18.055 -1.560 -12.184 1.00 95.12 80 GLU A O 1
ATOM 660 N N . ALA A 1 81 ? 16.591 -2.733 -13.422 1.00 95.56 81 ALA A N 1
ATOM 661 C CA . ALA A 1 81 ? 16.974 -2.184 -14.720 1.00 95.56 81 ALA A CA 1
ATOM 662 C C . ALA A 1 81 ? 16.255 -0.861 -15.062 1.00 95.56 81 ALA A C 1
ATOM 664 O O . ALA A 1 81 ? 16.610 -0.225 -16.054 1.00 95.56 81 ALA A O 1
ATOM 665 N N . GLY A 1 82 ? 15.283 -0.434 -14.244 1.00 93.06 82 GLY A N 1
ATOM 666 C CA . GLY A 1 82 ? 14.477 0.772 -14.457 1.00 93.06 82 GLY A CA 1
ATOM 667 C C . GLY A 1 82 ? 13.218 0.556 -15.302 1.00 93.06 82 GLY A C 1
ATOM 668 O O . GLY A 1 82 ? 12.598 1.527 -15.729 1.00 93.06 82 GLY A O 1
ATOM 669 N N . ASP A 1 83 ? 12.828 -0.695 -15.561 1.00 95.31 83 ASP A N 1
ATOM 670 C CA . ASP A 1 83 ? 11.577 -0.983 -16.263 1.00 95.31 83 ASP A CA 1
ATOM 671 C C . ASP A 1 83 ? 10.390 -0.798 -15.313 1.00 95.31 83 ASP A C 1
ATOM 673 O O . ASP A 1 83 ? 10.339 -1.413 -14.244 1.00 95.31 83 ASP A O 1
ATOM 677 N N . VAL A 1 84 ? 9.413 0.016 -15.712 1.00 94.31 84 VAL A N 1
ATOM 678 C CA . VAL A 1 84 ? 8.189 0.244 -14.935 1.00 94.31 84 VAL A CA 1
ATOM 679 C C . VAL A 1 84 ? 7.277 -0.980 -15.023 1.00 94.31 84 VAL A C 1
ATOM 681 O O . VAL A 1 84 ? 6.847 -1.375 -16.105 1.00 94.31 84 VAL A O 1
ATOM 684 N N . ILE A 1 85 ? 6.961 -1.567 -13.869 1.00 93.69 85 ILE A N 1
ATOM 685 C CA . ILE A 1 85 ? 6.038 -2.700 -13.724 1.00 93.69 85 ILE A CA 1
ATOM 686 C C . ILE A 1 85 ? 4.606 -2.198 -13.526 1.00 93.69 85 ILE A C 1
ATOM 688 O O . ILE A 1 85 ? 3.679 -2.731 -14.128 1.00 93.69 85 ILE A O 1
ATOM 692 N N . SER A 1 86 ? 4.421 -1.198 -12.660 1.00 94.31 86 SER A N 1
ATOM 693 C CA . SER A 1 86 ? 3.112 -0.605 -12.382 1.00 94.31 86 SER A CA 1
ATOM 694 C C . SER A 1 86 ? 3.265 0.819 -11.873 1.00 94.31 86 SER A C 1
ATOM 696 O O . SER A 1 86 ? 4.194 1.117 -11.125 1.00 94.31 86 SER A O 1
ATOM 698 N N . GLU A 1 87 ? 2.309 1.669 -12.219 1.00 95.19 87 GLU A N 1
ATOM 699 C CA . GLU A 1 87 ? 2.228 3.064 -11.788 1.00 95.19 87 GLU A CA 1
ATOM 700 C C . GLU A 1 87 ? 0.916 3.324 -11.048 1.00 95.19 87 GLU A C 1
ATOM 702 O O . GLU A 1 87 ? -0.077 2.618 -11.242 1.00 95.19 87 GLU A O 1
ATOM 707 N N . LEU A 1 88 ? 0.920 4.320 -10.164 1.00 93.62 88 LEU A N 1
ATOM 708 C CA . LEU A 1 88 ? -0.254 4.730 -9.411 1.00 93.62 88 LEU A CA 1
ATOM 709 C C . LEU A 1 88 ? -1.342 5.210 -10.390 1.00 93.62 88 LEU A C 1
ATOM 711 O O . LEU A 1 88 ? -1.153 6.220 -11.068 1.00 93.62 88 LEU A O 1
ATOM 715 N N . PRO A 1 89 ? -2.515 4.554 -10.446 1.00 91.88 89 PRO A N 1
ATOM 716 C CA . PRO A 1 89 ? -3.490 4.798 -11.509 1.00 91.88 89 PRO A CA 1
ATOM 717 C C . PRO A 1 89 ? -4.325 6.074 -11.310 1.00 91.88 89 PRO A C 1
ATOM 719 O O . PRO A 1 89 ? -5.250 6.348 -12.075 1.00 91.88 89 PRO A O 1
ATOM 722 N N . PHE A 1 90 ? -4.055 6.855 -10.265 1.00 88.81 90 PHE A N 1
ATOM 723 C CA . PHE A 1 90 ? -4.783 8.082 -9.956 1.00 88.81 90 PHE A CA 1
ATOM 724 C C . PHE A 1 90 ? -3.886 9.114 -9.282 1.00 88.81 90 PHE A C 1
ATOM 726 O O . PHE A 1 90 ? -2.898 8.803 -8.624 1.00 88.81 90 PHE A O 1
ATOM 733 N N . PHE A 1 91 ? -4.297 10.371 -9.390 1.00 88.44 91 PHE A N 1
ATOM 734 C CA . PHE A 1 91 ? -3.654 11.473 -8.696 1.00 88.44 91 PHE A CA 1
ATOM 735 C C . PHE A 1 91 ? -4.005 11.455 -7.198 1.00 88.44 91 PHE A C 1
ATOM 737 O O . PHE A 1 91 ? -5.181 11.520 -6.826 1.00 88.44 91 PHE A O 1
ATOM 744 N N . VAL A 1 92 ? -2.991 11.394 -6.330 1.00 86.19 92 VAL A N 1
ATOM 745 C CA . VAL A 1 92 ? -3.149 11.484 -4.871 1.00 86.19 92 VAL A CA 1
ATOM 746 C C . VAL A 1 92 ? -2.557 12.815 -4.391 1.00 86.19 92 VAL A C 1
ATOM 748 O O . VAL A 1 92 ? -1.354 13.011 -4.525 1.00 86.19 92 VAL A O 1
ATOM 751 N N . PRO A 1 93 ? -3.364 13.737 -3.832 1.00 82.75 93 PRO A N 1
ATOM 752 C CA . PRO A 1 93 ? -2.874 15.032 -3.359 1.00 82.75 93 PRO A CA 1
ATOM 753 C C . PRO A 1 93 ? -2.002 14.884 -2.107 1.00 82.75 93 PRO A C 1
ATOM 755 O O . PRO A 1 93 ? -2.237 13.969 -1.314 1.00 82.75 93 PRO A O 1
ATOM 758 N N . ASP A 1 94 ? -1.047 15.801 -1.911 1.00 73.00 94 ASP A N 1
ATOM 759 C CA . ASP A 1 94 ? -0.082 15.844 -0.795 1.00 73.00 94 ASP A CA 1
ATOM 760 C C . ASP A 1 94 ? -0.649 16.285 0.571 1.00 73.00 94 ASP A C 1
ATOM 762 O O . ASP A 1 94 ? -1.432 17.257 0.642 1.00 73.00 94 ASP A O 1
#

Nearest PDB structures (foldseek):
  8hfp-assembly2_B  TM=9.451E-01  e=7.179E-09  Homo sapiens

Solvent-accessible surface area (backbone atoms only — not comparable to full-atom values): 6236 Å² total; per-residue (Å²): 142,82,83,81,82,81,82,86,80,90,82,85,94,69,93,75,77,83,67,87,62,80,48,54,39,19,37,84,87,28,23,30,68,87,76,66,46,68,56,21,69,74,43,41,79,85,52,93,41,90,40,67,65,29,95,87,79,62,40,25,33,22,59,101,60,71,42,48,53,27,64,69,78,75,62,65,44,64,47,98,89,66,50,78,77,36,50,48,87,63,91,73,86,127

Mean predicted aligned error: 10.35 Å

pLDDT: mean 82.41, std 21.12, range [35.72, 97.5]

Radius of gyration: 17.74 Å; Cα contacts (8 Å, |Δi|>4): 136; chains: 1; bounding box: 31×50×36 Å

Organism: NCBI:txid40157

InterPro domains:
  IPR029264 ARF7 effector protein, C-terminal [PF14949] (16-80)

Sequence (94 aa):
MSQMKQKFFYESKTIFVLFHRSTKKYDKHGRLLCNDIDLCDCLEIDCLGCFYPCSKCNSNKCGPECRCNRKWVYDTIETEAGDVISELPFFVPD